Protein AF-A0A7S2SXA0-F1 (afdb_monomer_lite)

Structure (mmCIF, N/CA/C/O backbone):
data_AF-A0A7S2SXA0-F1
#
_entry.id   AF-A0A7S2SXA0-F1
#
loop_
_atom_site.group_PDB
_atom_site.id
_atom_site.type_symbol
_atom_site.label_atom_id
_atom_site.label_alt_id
_atom_site.label_comp_id
_atom_site.label_asym_id
_atom_site.label_entity_id
_atom_site.label_seq_id
_atom_site.pdbx_PDB_ins_code
_atom_site.Cartn_x
_atom_site.Cartn_y
_atom_site.Cartn_z
_atom_site.occupancy
_atom_site.B_iso_or_equiv
_atom_site.auth_seq_id
_atom_site.auth_comp_id
_atom_site.auth_asym_id
_atom_site.auth_atom_id
_atom_site.pdbx_PDB_model_num
ATOM 1 N N . ALA A 1 1 ? -113.532 7.431 -5.905 1.00 47.19 1 ALA A N 1
ATOM 2 C CA . ALA A 1 1 ? -113.214 6.125 -6.523 1.00 47.19 1 ALA A CA 1
ATOM 3 C C . ALA A 1 1 ? -112.160 6.386 -7.592 1.00 47.19 1 ALA A C 1
ATOM 5 O O . ALA A 1 1 ? -112.434 7.141 -8.506 1.00 47.19 1 ALA A O 1
ATOM 6 N N . LYS A 1 2 ? -110.885 6.115 -7.314 1.00 54.72 2 LYS A N 1
ATOM 7 C CA . LYS A 1 2 ? -110.193 4.815 -7.423 1.00 54.72 2 LYS A CA 1
ATOM 8 C C . LYS A 1 2 ? -109.297 4.876 -8.669 1.00 54.72 2 LYS A C 1
ATOM 10 O O . LYS A 1 2 ? -109.737 4.540 -9.759 1.00 54.72 2 LYS A O 1
ATOM 15 N N . TYR A 1 3 ? -108.077 5.381 -8.487 1.00 58.47 3 TYR A N 1
ATOM 16 C CA . TYR A 1 3 ? -106.990 5.193 -9.450 1.00 58.47 3 TYR A CA 1
ATOM 17 C C . TYR A 1 3 ? -106.322 3.836 -9.151 1.00 58.47 3 TYR A C 1
ATOM 19 O O . TYR A 1 3 ? -106.137 3.537 -7.967 1.00 58.47 3 TYR A O 1
ATOM 27 N N . PRO A 1 4 ? -106.028 3.010 -10.169 1.00 62.91 4 PRO A N 1
ATOM 28 C CA . PRO A 1 4 ? -105.566 1.636 -9.995 1.00 62.91 4 PRO A CA 1
ATOM 29 C C . PRO A 1 4 ? -104.040 1.516 -9.842 1.00 62.91 4 PRO A C 1
ATOM 31 O O . PRO A 1 4 ? -103.268 2.191 -10.516 1.00 62.91 4 PRO A O 1
ATOM 34 N N . ASP A 1 5 ? -103.640 0.654 -8.913 1.00 65.44 5 ASP A N 1
ATOM 35 C CA . ASP A 1 5 ? -102.923 -0.610 -9.131 1.00 65.44 5 ASP A CA 1
ATOM 36 C C . ASP A 1 5 ? -101.776 -0.646 -10.171 1.00 65.44 5 ASP A C 1
ATOM 38 O O . ASP A 1 5 ? -101.992 -0.872 -11.359 1.00 65.44 5 ASP A O 1
ATOM 42 N N . ALA A 1 6 ? -100.535 -0.578 -9.676 1.00 63.00 6 ALA A N 1
ATOM 43 C CA . ALA A 1 6 ? -99.359 -1.292 -10.199 1.00 63.00 6 ALA A CA 1
ATOM 44 C C . ALA A 1 6 ? -98.368 -1.449 -9.022 1.00 63.00 6 ALA A C 1
ATOM 46 O O . ALA A 1 6 ? -97.775 -0.475 -8.570 1.00 63.00 6 ALA A O 1
ATOM 47 N N . VAL A 1 7 ? -98.390 -2.564 -8.280 1.00 61.34 7 VAL A N 1
ATOM 48 C CA . VAL A 1 7 ? -97.547 -3.765 -8.494 1.00 61.34 7 VAL A CA 1
ATOM 49 C C . VAL A 1 7 ? -96.101 -3.346 -8.802 1.00 61.34 7 VAL A C 1
ATOM 51 O O . VAL A 1 7 ? -95.831 -2.802 -9.860 1.00 61.34 7 VAL A O 1
ATOM 54 N N . GLY A 1 8 ? -95.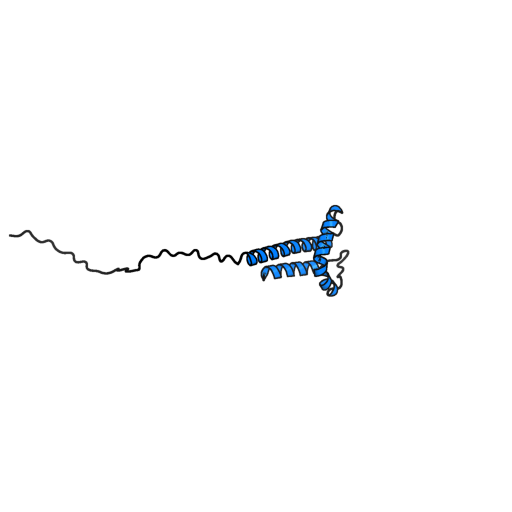118 -3.499 -7.920 1.00 48.47 8 GLY A N 1
ATOM 55 C CA . GLY A 1 8 ? -94.860 -4.628 -7.033 1.00 48.47 8 GLY A CA 1
ATOM 56 C C . GLY A 1 8 ? -93.520 -5.226 -7.459 1.00 48.47 8 GLY A C 1
ATOM 57 O O . GLY A 1 8 ? -93.457 -5.964 -8.432 1.00 48.47 8 GLY A O 1
ATOM 58 N N . GLY A 1 9 ? -92.448 -4.869 -6.752 1.00 50.81 9 GLY A N 1
ATOM 59 C CA . GLY A 1 9 ? -91.086 -5.311 -7.048 1.00 50.81 9 GLY A CA 1
ATOM 60 C C . GLY A 1 9 ? -90.196 -5.172 -5.822 1.00 50.81 9 GLY A C 1
ATOM 61 O O . GLY A 1 9 ? -89.343 -4.295 -5.761 1.00 50.81 9 GLY A O 1
ATOM 62 N N . ARG A 1 10 ? -90.462 -6.018 -4.822 1.00 51.56 10 ARG A N 1
ATOM 63 C CA . ARG A 1 10 ? -89.617 -6.255 -3.649 1.00 51.56 10 ARG A CA 1
ATOM 64 C C . ARG A 1 10 ? -88.293 -6.871 -4.112 1.00 51.56 10 ARG A C 1
ATOM 66 O O . ARG A 1 10 ? -88.292 -7.965 -4.666 1.00 51.56 10 ARG A O 1
ATOM 73 N N . GLY A 1 11 ? -87.194 -6.190 -3.817 1.00 53.12 11 GLY A N 1
ATOM 74 C CA . GLY A 1 11 ? -85.841 -6.733 -3.817 1.00 53.12 11 GLY A CA 1
ATOM 75 C C . GLY A 1 11 ? -85.134 -6.259 -2.555 1.00 53.12 11 GLY A C 1
ATOM 76 O O . GLY A 1 11 ? -84.427 -5.260 -2.578 1.00 53.12 11 GLY A O 1
ATOM 77 N N . GLU A 1 12 ? -85.407 -6.937 -1.442 1.00 54.44 12 GLU A N 1
ATOM 78 C CA . GLU A 1 12 ? -84.593 -6.876 -0.227 1.00 54.44 12 GLU A CA 1
ATOM 79 C C . GLU A 1 12 ? -83.368 -7.783 -0.430 1.00 54.44 12 GLU A C 1
ATOM 81 O O . GLU A 1 12 ? -83.501 -8.878 -0.978 1.00 54.44 12 GLU A O 1
ATOM 86 N N . GLY A 1 13 ? -82.183 -7.331 -0.016 1.00 53.03 13 GLY A N 1
ATOM 87 C CA . GLY A 1 13 ? -80.924 -8.067 -0.177 1.00 53.03 13 GLY A CA 1
ATOM 88 C C . GLY A 1 13 ? -79.725 -7.113 -0.245 1.00 53.03 13 GLY A C 1
ATOM 89 O O . GLY A 1 13 ? -79.253 -6.814 -1.331 1.00 53.03 13 GLY A O 1
ATOM 90 N N . GLN A 1 14 ? -79.368 -6.414 0.831 1.00 51.38 14 GLN A N 1
ATOM 91 C CA . GLN A 1 14 ? -78.527 -6.901 1.935 1.00 51.38 14 GLN A CA 1
ATOM 92 C C . GLN A 1 14 ? -77.098 -6.340 1.824 1.00 51.38 14 GLN A C 1
ATOM 94 O O . GLN A 1 14 ? -76.385 -6.579 0.855 1.00 51.38 14 GLN A O 1
ATOM 99 N N . GLU A 1 15 ? -76.769 -5.544 2.844 1.00 56.66 15 GLU A N 1
ATOM 100 C CA . GLU A 1 15 ? -75.453 -5.212 3.400 1.00 56.66 15 GLU A CA 1
ATOM 101 C C . GLU A 1 15 ? -74.234 -5.211 2.475 1.00 56.66 15 GLU A C 1
ATOM 103 O O . GLU A 1 15 ? -73.716 -6.261 2.105 1.00 56.66 15 GLU A O 1
ATOM 108 N N . ARG A 1 16 ? -73.635 -4.021 2.332 1.00 58.66 16 ARG A N 1
ATOM 109 C CA . ARG A 1 16 ? -72.260 -3.812 2.814 1.00 58.66 16 ARG A CA 1
ATOM 110 C C . ARG A 1 16 ? -72.171 -2.464 3.517 1.00 58.66 16 ARG A C 1
ATOM 112 O O . ARG A 1 16 ? -71.894 -1.439 2.903 1.00 58.66 16 ARG A O 1
ATOM 119 N N . GLU A 1 17 ? -72.427 -2.486 4.819 1.00 61.66 17 GLU A N 1
ATOM 120 C CA . GLU A 1 17 ? -71.733 -1.582 5.726 1.00 61.66 17 GLU A CA 1
ATOM 121 C C . GLU A 1 17 ? -70.237 -1.901 5.627 1.00 61.66 17 GLU A C 1
ATOM 123 O O . GLU A 1 17 ? -69.803 -2.974 6.038 1.00 61.66 17 GLU A O 1
ATOM 128 N N . ASP A 1 18 ? -69.448 -0.986 5.071 1.00 56.81 18 ASP A N 1
ATOM 129 C CA . ASP A 1 18 ? -68.050 -0.859 5.480 1.00 56.81 18 ASP A CA 1
ATOM 130 C C . ASP A 1 18 ? -67.943 0.401 6.335 1.00 56.81 18 ASP A C 1
ATOM 132 O O . ASP A 1 18 ? -67.667 1.519 5.891 1.00 56.81 18 ASP A O 1
ATOM 136 N N . VAL A 1 19 ? -68.322 0.195 7.591 1.00 61.59 19 VAL A N 1
ATOM 137 C CA . VAL A 1 19 ? -68.047 1.078 8.710 1.00 61.59 19 VAL A CA 1
ATOM 138 C C . VAL A 1 19 ? -66.560 0.935 9.014 1.00 61.59 19 VAL A C 1
ATOM 140 O O . VAL A 1 19 ? -66.132 -0.056 9.599 1.00 61.59 19 VAL A O 1
ATOM 143 N N . GLY A 1 20 ? -65.766 1.938 8.643 1.00 53.66 20 GLY A N 1
ATOM 144 C CA . GLY A 1 20 ? -64.319 1.820 8.785 1.00 53.66 20 GLY A CA 1
ATOM 145 C C . GLY A 1 20 ? -63.565 3.138 8.836 1.00 53.66 20 GLY A C 1
ATOM 146 O O . GLY A 1 20 ? -62.824 3.462 7.924 1.00 53.66 20 GLY A O 1
ATOM 147 N N . GLY A 1 21 ? -63.700 3.868 9.945 1.00 53.47 21 GLY A N 1
ATOM 148 C CA . GLY A 1 21 ? -62.543 4.541 10.550 1.00 53.47 21 GLY A CA 1
ATOM 149 C C . GLY A 1 21 ? -61.967 5.782 9.852 1.00 53.47 21 GLY A C 1
ATOM 150 O O . GLY A 1 21 ? -61.034 5.699 9.072 1.00 53.47 21 GLY A O 1
ATOM 151 N N . ARG A 1 22 ? -62.502 6.941 10.251 1.00 64.31 22 ARG A N 1
ATOM 152 C CA . ARG A 1 22 ? -61.840 8.143 10.819 1.00 64.31 22 ARG A CA 1
ATOM 153 C C . ARG A 1 22 ? -60.367 8.507 10.473 1.00 64.31 22 ARG A C 1
ATOM 155 O O . ARG A 1 22 ? -59.519 7.671 10.206 1.00 64.31 22 ARG A O 1
ATOM 162 N N . PRO A 1 23 ? -60.059 9.820 10.557 1.00 62.59 23 PRO A N 1
ATOM 163 C CA . PRO A 1 23 ? -58.981 10.487 9.840 1.00 62.59 23 PRO A CA 1
ATOM 164 C C . PRO A 1 23 ? -57.623 10.273 10.509 1.00 62.59 23 PRO A C 1
ATOM 166 O O . PRO A 1 23 ? -57.535 10.129 11.726 1.00 62.59 23 PRO A O 1
ATOM 169 N N . GLY A 1 24 ? -56.549 10.342 9.726 1.00 53.06 24 GLY A N 1
ATOM 170 C CA . GLY A 1 24 ? -55.204 10.229 10.273 1.00 53.06 24 GLY A CA 1
ATOM 171 C C . GLY A 1 24 ? -54.150 10.720 9.304 1.00 53.06 24 GLY A C 1
ATOM 172 O O . GLY A 1 24 ? -53.616 9.952 8.513 1.00 53.06 24 GLY A O 1
ATOM 173 N N . CYS A 1 25 ? -53.819 12.005 9.404 1.00 60.22 25 CYS A N 1
ATOM 174 C CA . CYS A 1 25 ? -52.504 12.494 9.027 1.00 60.22 25 CYS A CA 1
ATOM 175 C C . CYS A 1 25 ? -51.457 11.673 9.798 1.00 60.22 25 CYS A C 1
ATOM 177 O O . CYS A 1 25 ? -51.271 11.876 10.994 1.00 60.22 25 CYS A O 1
ATOM 179 N N . VAL A 1 26 ? -50.789 10.744 9.125 1.00 58.41 26 VAL A N 1
ATOM 180 C CA . VAL A 1 26 ? -49.582 10.073 9.618 1.00 58.41 26 VAL A CA 1
ATOM 181 C C . VAL A 1 26 ? -48.573 10.261 8.482 1.00 58.41 26 VAL A C 1
ATOM 183 O O . VAL A 1 26 ? -48.659 9.611 7.453 1.00 58.41 26 VAL A O 1
ATOM 186 N N . GLY A 1 27 ? -47.711 11.277 8.492 1.00 54.25 27 GLY A N 1
ATOM 187 C CA . GLY A 1 27 ? -46.904 11.670 9.638 1.00 54.25 27 GLY A CA 1
ATOM 188 C C . GLY A 1 27 ? -45.823 10.613 9.832 1.00 54.25 27 GLY A C 1
ATOM 189 O O . GLY A 1 27 ? -45.946 9.746 10.684 1.00 54.25 27 GLY A O 1
ATOM 190 N N . GLY A 1 28 ? -44.799 10.662 8.983 1.00 52.47 28 GLY A N 1
ATOM 191 C CA . GLY A 1 28 ? -43.666 9.747 9.006 1.00 52.47 28 GLY A CA 1
ATOM 192 C C . GLY A 1 28 ? -43.009 9.734 7.628 1.00 52.47 28 GLY A C 1
ATOM 193 O O . GLY A 1 28 ? -43.193 8.808 6.859 1.00 52.47 28 GLY A O 1
ATOM 194 N N . ALA A 1 29 ? -42.178 10.702 7.230 1.00 52.69 29 ALA A N 1
ATOM 195 C CA . ALA A 1 29 ? -40.997 11.101 7.996 1.00 52.69 29 ALA A CA 1
ATOM 196 C C . ALA A 1 29 ? -40.438 9.920 8.813 1.00 52.69 29 ALA A C 1
ATOM 198 O O . ALA A 1 29 ? -40.036 10.091 9.958 1.00 52.69 29 ALA A O 1
ATOM 199 N N . ALA A 1 30 ? -40.482 8.701 8.254 1.00 48.38 30 ALA A N 1
ATOM 200 C CA . ALA A 1 30 ? -39.706 7.581 8.738 1.00 48.38 30 ALA A CA 1
ATOM 201 C C . ALA A 1 30 ? -38.280 8.044 8.534 1.00 48.38 30 ALA A C 1
ATOM 203 O O . ALA A 1 30 ? -37.770 8.073 7.410 1.00 48.38 30 ALA A O 1
ATOM 204 N N . ALA A 1 31 ? -37.755 8.603 9.619 1.00 52.44 31 ALA A N 1
ATOM 205 C CA . ALA A 1 31 ? -36.433 9.132 9.732 1.00 52.44 31 ALA A CA 1
ATOM 206 C C . ALA A 1 31 ? -35.539 8.188 8.943 1.00 52.44 31 ALA A C 1
ATOM 208 O O . ALA A 1 31 ? -35.343 7.036 9.332 1.00 52.44 31 ALA A O 1
ATOM 209 N N . ARG A 1 32 ? -34.994 8.680 7.822 1.00 55.06 32 ARG A N 1
ATOM 210 C CA . ARG A 1 32 ? -33.637 8.290 7.480 1.00 55.06 32 ARG A CA 1
ATOM 211 C C . ARG A 1 32 ? -32.902 8.648 8.747 1.00 55.06 32 ARG A C 1
ATOM 213 O O . ARG A 1 32 ? -32.693 9.831 9.002 1.00 55.06 32 ARG A O 1
ATOM 220 N N . THR A 1 33 ? -32.726 7.652 9.612 1.00 55.16 33 THR A N 1
ATOM 221 C CA . THR A 1 33 ? -31.938 7.754 10.818 1.00 55.16 33 THR A CA 1
ATOM 222 C C . THR A 1 33 ? -30.650 8.316 10.289 1.00 55.16 33 THR A C 1
ATOM 224 O O . THR A 1 33 ? -29.923 7.632 9.565 1.00 55.16 33 THR A O 1
ATOM 227 N N . ALA A 1 34 ? -30.465 9.614 10.508 1.00 58.41 34 ALA A N 1
ATOM 228 C CA . ALA A 1 34 ? -29.191 10.242 10.349 1.00 58.41 34 ALA A CA 1
ATOM 229 C C . ALA A 1 34 ? -28.355 9.465 11.351 1.00 58.41 34 ALA A C 1
ATOM 231 O O . ALA A 1 34 ? -28.396 9.746 12.548 1.00 58.41 34 ALA A O 1
ATOM 232 N N . ALA A 1 35 ? -27.709 8.394 10.873 1.00 57.78 35 ALA A N 1
ATOM 233 C CA . ALA A 1 35 ? -26.585 7.807 11.562 1.00 57.78 35 ALA A CA 1
ATOM 234 C C . ALA A 1 35 ? -25.788 9.026 12.014 1.00 57.78 35 ALA A C 1
ATOM 236 O O . ALA A 1 35 ? -25.577 9.915 11.175 1.00 57.78 35 ALA A O 1
ATOM 237 N N . PRO A 1 36 ? -25.518 9.163 13.325 1.00 63.00 36 PRO A N 1
ATOM 238 C CA . PRO A 1 36 ? -24.999 10.407 13.874 1.00 63.00 36 PRO A CA 1
ATOM 239 C C . PRO A 1 36 ? -23.869 10.834 12.954 1.00 63.00 36 PRO A C 1
ATOM 241 O O . PRO A 1 36 ? -23.029 9.996 12.635 1.00 63.00 36 PRO A O 1
ATOM 244 N N . ALA A 1 37 ? -23.923 12.056 12.414 1.00 60.78 37 ALA A N 1
ATOM 245 C CA . ALA A 1 37 ? -23.067 12.452 11.291 1.00 60.78 37 ALA A CA 1
ATOM 246 C C . ALA A 1 37 ? -21.589 12.102 11.553 1.00 60.78 37 ALA A C 1
ATOM 248 O O . ALA A 1 37 ? -20.873 11.727 10.637 1.00 60.78 37 ALA A O 1
ATOM 249 N N . ALA A 1 38 ? -21.182 12.085 12.825 1.00 60.78 38 ALA A N 1
ATOM 250 C CA . ALA A 1 38 ? -19.934 11.509 13.313 1.00 60.78 38 ALA A CA 1
ATOM 251 C C . ALA A 1 38 ? -19.626 10.070 12.824 1.00 60.78 38 ALA A C 1
ATOM 253 O O . ALA A 1 38 ? -18.552 9.845 12.281 1.00 60.78 38 ALA A O 1
ATOM 254 N N . ILE A 1 39 ? -20.537 9.098 12.968 1.00 60.12 39 ILE A N 1
ATOM 255 C CA . ILE A 1 39 ? -20.356 7.706 12.510 1.00 60.12 39 ILE A CA 1
ATOM 256 C C . ILE A 1 39 ? -20.367 7.622 10.978 1.00 60.12 39 ILE A C 1
ATOM 258 O O . ILE A 1 39 ? -19.572 6.879 10.405 1.00 60.12 39 ILE A O 1
ATOM 262 N N . ALA A 1 40 ? -21.216 8.401 10.300 1.00 62.47 40 ALA A N 1
ATOM 263 C CA . ALA A 1 40 ? -21.246 8.428 8.835 1.00 62.47 40 ALA A CA 1
ATOM 264 C C . ALA A 1 40 ? -19.942 9.003 8.245 1.00 62.47 40 ALA A C 1
ATOM 266 O O . ALA A 1 40 ? -19.402 8.460 7.279 1.00 62.47 40 ALA A O 1
ATOM 267 N N . LEU A 1 41 ? -19.391 10.051 8.868 1.00 67.56 41 LEU A N 1
ATOM 268 C CA . LEU A 1 41 ? -18.086 10.607 8.516 1.00 67.56 41 LEU A CA 1
ATOM 269 C C . LEU A 1 41 ? -16.968 9.595 8.798 1.00 67.56 41 LEU A C 1
ATOM 271 O O . LEU A 1 41 ? -16.131 9.367 7.926 1.00 67.56 41 LEU A O 1
ATOM 275 N N . GLN A 1 42 ? -17.003 8.911 9.945 1.00 69.81 42 GLN A N 1
ATOM 276 C CA . GLN A 1 42 ? -16.011 7.893 10.301 1.00 69.81 42 GLN A CA 1
ATOM 277 C C . GLN A 1 42 ? -15.987 6.721 9.306 1.00 69.81 42 GLN A C 1
ATOM 279 O O . GLN A 1 42 ? -14.912 6.308 8.869 1.00 69.81 42 GLN A O 1
ATOM 284 N N . ALA A 1 43 ? -17.159 6.222 8.901 1.00 72.06 43 ALA A N 1
ATOM 285 C CA . ALA A 1 43 ? -17.276 5.149 7.913 1.00 72.06 43 ALA A CA 1
ATOM 286 C C . ALA A 1 43 ? -16.757 5.584 6.530 1.00 72.06 43 ALA A C 1
ATOM 288 O O . ALA A 1 43 ? -16.052 4.827 5.861 1.00 7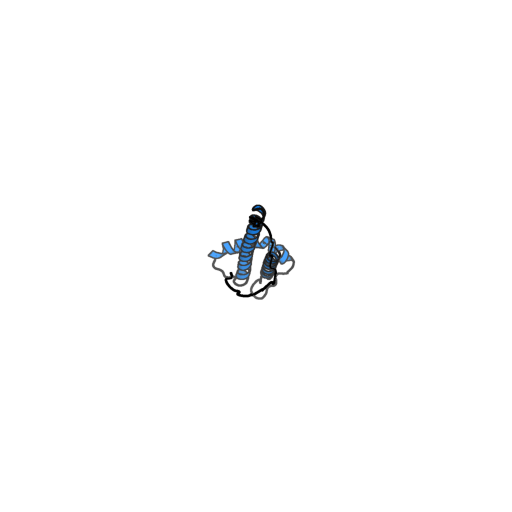2.06 43 ALA A O 1
ATOM 289 N N . SER A 1 44 ? -17.041 6.826 6.120 1.00 73.88 44 SER A N 1
ATOM 290 C CA . SER A 1 44 ? -16.565 7.365 4.837 1.00 73.88 44 SER A CA 1
ATOM 291 C C . SER A 1 44 ? -15.043 7.567 4.796 1.00 73.88 44 SER A C 1
ATOM 293 O O . SER A 1 44 ? -14.396 7.245 3.795 1.00 73.88 44 SER A O 1
ATOM 295 N N . LEU A 1 45 ? -14.449 8.023 5.904 1.00 80.44 45 LEU A N 1
ATOM 296 C CA . LEU A 1 45 ? -13.000 8.173 6.044 1.00 80.44 45 LEU A CA 1
ATOM 297 C C . LEU A 1 45 ? -12.304 6.814 6.013 1.00 80.44 45 LEU A C 1
ATOM 299 O O . LEU A 1 45 ? -11.317 6.648 5.299 1.00 80.44 45 LEU A O 1
ATOM 303 N N . PHE A 1 46 ? -12.844 5.832 6.737 1.00 84.94 46 PHE A N 1
ATOM 304 C CA . PHE A 1 46 ? -12.308 4.476 6.749 1.00 84.94 46 PHE A CA 1
ATOM 305 C C . PHE A 1 46 ? -12.305 3.850 5.348 1.00 84.94 46 PHE A C 1
ATOM 307 O O . PHE A 1 46 ? -11.273 3.347 4.907 1.00 84.94 46 PHE A O 1
ATOM 314 N N . GLY A 1 47 ? -13.414 3.964 4.609 1.00 83.94 47 GLY A N 1
ATOM 315 C CA . GLY A 1 47 ? -13.481 3.505 3.219 1.00 83.94 47 GLY A CA 1
ATOM 316 C C . GLY A 1 47 ? -12.444 4.186 2.320 1.00 83.94 47 GLY A C 1
ATOM 317 O O . GLY A 1 47 ? -11.723 3.510 1.592 1.00 83.94 47 GLY A O 1
ATOM 318 N N . THR A 1 48 ? -12.292 5.508 2.442 1.00 84.38 48 THR A N 1
ATOM 319 C CA . THR A 1 48 ? -11.312 6.276 1.652 1.00 84.38 48 THR A CA 1
ATOM 320 C C . THR A 1 48 ? -9.871 5.841 1.942 1.00 84.38 48 THR A C 1
ATOM 322 O O . THR A 1 48 ? -9.066 5.696 1.023 1.00 84.38 48 THR A O 1
ATOM 325 N N . VAL A 1 49 ? -9.528 5.595 3.212 1.00 86.62 49 VAL A N 1
ATOM 326 C CA . VAL A 1 49 ? -8.191 5.113 3.601 1.00 86.62 49 VAL A CA 1
ATOM 327 C C . VAL A 1 49 ? -7.914 3.731 3.012 1.00 86.62 49 VAL A C 1
ATOM 329 O O . VAL A 1 49 ? -6.820 3.499 2.495 1.00 86.62 49 VAL A O 1
ATOM 332 N N . LEU A 1 50 ? -8.897 2.827 3.050 1.00 84.12 50 LEU A N 1
ATOM 333 C CA . LEU A 1 50 ? -8.768 1.503 2.442 1.00 84.12 50 LEU A CA 1
ATOM 334 C C . LEU A 1 50 ? -8.565 1.584 0.925 1.00 84.12 50 LEU A C 1
ATOM 336 O O . LEU A 1 50 ? -7.733 0.845 0.403 1.00 84.12 50 LEU A O 1
ATOM 340 N N . ASP A 1 51 ? -9.252 2.494 0.233 1.00 85.06 51 ASP A N 1
ATOM 341 C CA . ASP A 1 51 ? -9.084 2.692 -1.212 1.00 85.06 51 ASP A CA 1
ATOM 342 C C . ASP A 1 51 ? -7.679 3.216 -1.554 1.00 85.06 51 ASP A C 1
ATOM 344 O O . ASP A 1 51 ? -7.015 2.692 -2.453 1.00 85.06 51 ASP A O 1
ATOM 348 N N . VAL A 1 52 ? -7.170 4.198 -0.802 1.00 86.12 52 VAL A N 1
ATOM 349 C CA . VAL A 1 52 ? -5.791 4.692 -0.974 1.00 86.12 52 VAL A CA 1
ATOM 350 C C . VAL A 1 52 ? -4.782 3.567 -0.733 1.00 86.12 52 VAL A C 1
ATOM 352 O O . VAL A 1 52 ? -3.832 3.399 -1.504 1.00 86.12 52 VAL A O 1
ATOM 355 N N . PHE A 1 53 ? -4.997 2.763 0.308 1.00 85.06 53 PHE A N 1
ATOM 356 C CA . PHE A 1 53 ? -4.122 1.641 0.628 1.00 85.06 53 PHE A CA 1
ATOM 357 C C . PHE A 1 53 ? -4.186 0.543 -0.446 1.00 85.06 53 PHE A C 1
ATOM 359 O O . PHE A 1 53 ? -3.151 0.002 -0.833 1.00 85.06 53 PHE A O 1
ATOM 366 N N . TYR A 1 54 ? -5.369 0.273 -1.003 1.00 85.38 54 TYR A N 1
ATOM 367 C CA . TYR A 1 54 ? -5.557 -0.643 -2.128 1.00 85.38 54 TYR A CA 1
ATOM 368 C C . TYR A 1 54 ? -4.737 -0.214 -3.351 1.00 85.38 54 TYR A C 1
ATOM 370 O O . TYR A 1 54 ? -4.004 -1.028 -3.917 1.00 85.38 54 TYR A O 1
ATOM 378 N N . VAL A 1 55 ? -4.788 1.070 -3.720 1.00 86.69 55 VAL A N 1
ATOM 379 C CA . VAL A 1 55 ? -3.988 1.612 -4.831 1.00 86.69 55 VAL A CA 1
ATOM 380 C C . VAL A 1 55 ? -2.489 1.494 -4.542 1.00 86.69 55 VAL A C 1
ATOM 382 O O . VAL A 1 55 ? -1.734 1.061 -5.413 1.00 86.69 55 VAL A O 1
ATOM 385 N N . ALA A 1 56 ? -2.043 1.814 -3.324 1.00 86.75 56 ALA A N 1
ATOM 386 C CA . ALA A 1 56 ? -0.633 1.699 -2.946 1.00 86.75 56 ALA A CA 1
ATOM 387 C C . ALA A 1 56 ? -0.114 0.253 -3.057 1.00 86.75 56 ALA A C 1
ATOM 389 O O . ALA A 1 56 ? 0.993 0.014 -3.547 1.00 86.75 56 ALA A O 1
ATOM 390 N N . VAL A 1 57 ? -0.926 -0.723 -2.649 1.00 85.25 57 VAL A N 1
ATOM 391 C CA . VAL A 1 57 ? -0.597 -2.150 -2.765 1.00 85.25 57 VAL A CA 1
ATOM 392 C C . VAL A 1 57 ? -0.602 -2.603 -4.224 1.00 85.25 57 VAL A C 1
ATOM 394 O O . VAL A 1 57 ? 0.281 -3.360 -4.627 1.00 85.25 57 VAL A O 1
ATOM 397 N N . LEU A 1 58 ? -1.536 -2.108 -5.039 1.00 85.88 58 LEU A N 1
ATOM 398 C CA . LEU A 1 58 ? -1.571 -2.403 -6.469 1.00 85.88 58 LEU A CA 1
ATOM 399 C C . LEU A 1 58 ? -0.304 -1.896 -7.170 1.00 85.88 58 LEU A C 1
ATOM 401 O O . LEU A 1 58 ? 0.332 -2.652 -7.902 1.00 85.88 58 LEU A O 1
ATOM 405 N N . VAL A 1 59 ? 0.115 -0.659 -6.882 1.00 86.38 59 VAL A N 1
ATOM 406 C CA . VAL A 1 59 ? 1.387 -0.098 -7.368 1.00 86.38 59 VAL A CA 1
ATOM 407 C C . VAL A 1 59 ? 2.557 -0.994 -6.961 1.00 86.38 59 VAL A C 1
ATOM 409 O O . VAL A 1 59 ? 3.386 -1.322 -7.807 1.00 86.38 59 VAL A O 1
ATOM 412 N N . ARG A 1 60 ? 2.597 -1.462 -5.706 1.00 83.88 60 ARG A N 1
ATOM 413 C CA . ARG A 1 60 ? 3.648 -2.368 -5.213 1.00 83.88 60 ARG A CA 1
ATOM 414 C C . ARG A 1 60 ? 3.711 -3.672 -6.017 1.00 83.88 60 ARG A C 1
ATOM 416 O O . ARG A 1 60 ? 4.789 -4.058 -6.465 1.00 83.88 60 ARG A O 1
ATOM 423 N N . ILE A 1 61 ? 2.568 -4.309 -6.270 1.00 83.19 61 ILE A N 1
ATOM 424 C CA . ILE A 1 61 ? 2.497 -5.547 -7.064 1.00 83.19 61 ILE A CA 1
ATOM 425 C C . ILE A 1 61 ? 2.964 -5.299 -8.501 1.00 83.19 61 ILE A C 1
ATOM 427 O O . ILE A 1 61 ? 3.805 -6.046 -9.001 1.00 83.19 61 ILE A O 1
ATOM 431 N N . LEU A 1 62 ? 2.499 -4.223 -9.142 1.00 84.62 62 LEU A N 1
ATOM 432 C CA . LEU A 1 62 ? 2.923 -3.862 -10.497 1.00 84.62 62 LEU A CA 1
ATOM 433 C C . LEU A 1 62 ? 4.436 -3.606 -10.564 1.00 84.62 62 LEU A C 1
ATOM 435 O O . LEU A 1 62 ? 5.109 -4.144 -11.440 1.00 84.62 62 LEU A O 1
ATOM 439 N N . THR A 1 63 ? 4.996 -2.867 -9.602 1.00 80.81 63 THR A N 1
ATOM 440 C CA . THR A 1 63 ? 6.448 -2.611 -9.535 1.00 80.81 63 THR A CA 1
ATOM 441 C C . THR A 1 63 ? 7.273 -3.874 -9.279 1.00 80.81 63 THR A C 1
ATOM 443 O O . THR A 1 63 ? 8.424 -3.945 -9.700 1.00 80.81 63 THR A O 1
ATOM 446 N N . SER A 1 64 ? 6.696 -4.895 -8.634 1.00 77.62 64 SER A N 1
ATOM 447 C CA . SER A 1 64 ? 7.380 -6.174 -8.403 1.00 77.62 64 SER A CA 1
ATOM 448 C C . SER A 1 64 ? 7.567 -6.983 -9.695 1.00 77.62 64 SER A C 1
ATOM 450 O O . SER A 1 64 ? 8.564 -7.688 -9.852 1.00 77.62 64 SER A O 1
ATOM 452 N N . TRP A 1 65 ? 6.631 -6.858 -10.643 1.00 74.56 65 TRP A N 1
ATOM 453 C CA . TRP A 1 65 ? 6.696 -7.524 -11.949 1.00 74.56 65 TRP A CA 1
ATOM 454 C C . TRP A 1 65 ? 7.443 -6.696 -12.990 1.00 74.56 65 TRP A C 1
ATOM 456 O O . TRP A 1 65 ? 8.129 -7.256 -13.844 1.00 74.56 65 TRP A O 1
ATOM 466 N N . PHE A 1 66 ? 7.348 -5.372 -12.888 1.00 81.19 66 PHE A N 1
ATOM 467 C CA . PHE A 1 66 ? 8.013 -4.421 -13.768 1.00 81.19 66 PHE A CA 1
ATOM 468 C C . PHE A 1 66 ? 9.053 -3.617 -12.980 1.00 81.19 66 PHE A C 1
ATOM 470 O O . PHE A 1 66 ? 8.800 -2.466 -12.625 1.00 81.19 66 PHE A O 1
ATOM 477 N N . PRO A 1 67 ? 10.243 -4.188 -12.715 1.00 74.25 67 PRO A N 1
ATOM 478 C CA . PRO A 1 67 ? 11.289 -3.498 -11.963 1.00 74.25 67 PRO A CA 1
ATOM 479 C C . PRO A 1 67 ? 11.896 -2.301 -12.717 1.00 74.25 67 PRO A C 1
ATOM 481 O O . PRO A 1 67 ? 12.620 -1.515 -12.118 1.00 74.25 67 PRO A O 1
ATOM 484 N N . ASN A 1 68 ? 11.616 -2.153 -14.017 1.00 80.00 68 ASN A N 1
ATOM 485 C CA . ASN A 1 68 ? 12.207 -1.134 -14.883 1.00 80.00 68 ASN A CA 1
ATOM 486 C C . ASN A 1 68 ? 11.186 -0.031 -15.218 1.00 80.00 68 ASN A C 1
ATOM 488 O O . ASN A 1 68 ? 10.672 0.049 -16.335 1.00 80.00 68 ASN A O 1
ATOM 492 N N . LEU A 1 69 ? 10.840 0.779 -14.217 1.00 82.38 69 LEU A N 1
ATOM 493 C CA . LEU A 1 69 ? 9.913 1.905 -14.355 1.00 82.38 69 LEU A CA 1
ATOM 494 C C . LEU A 1 69 ? 10.656 3.203 -14.715 1.00 82.38 69 LEU A C 1
ATOM 496 O O . LEU A 1 69 ? 11.841 3.339 -14.412 1.00 82.38 69 LEU A O 1
ATOM 500 N N . PRO A 1 70 ? 9.980 4.176 -15.355 1.00 86.94 70 PRO A N 1
ATOM 501 C CA . PRO A 1 70 ? 10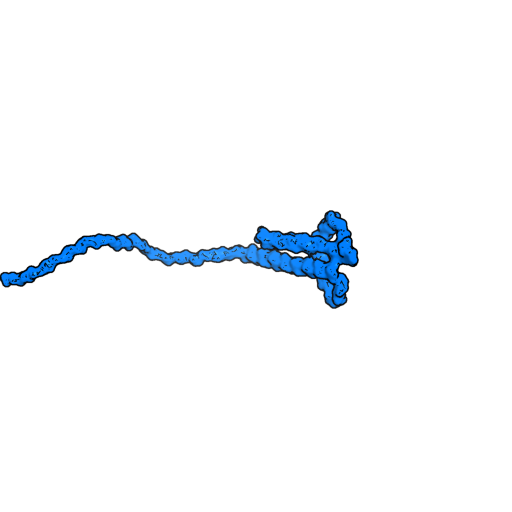.547 5.497 -15.591 1.00 86.94 70 PRO A CA 1
ATOM 502 C C . PRO A 1 70 ? 11.003 6.161 -14.278 1.00 86.94 70 PRO A C 1
ATOM 504 O O . PRO A 1 70 ? 10.211 6.185 -13.333 1.00 86.94 70 PRO A O 1
ATOM 507 N N . PRO A 1 71 ? 12.179 6.822 -14.239 1.00 85.69 71 PRO A N 1
ATOM 508 C CA . PRO A 1 71 ? 12.685 7.501 -13.035 1.00 85.69 71 PRO A CA 1
ATOM 509 C C . PRO A 1 71 ? 11.734 8.567 -12.468 1.00 85.69 71 PRO A C 1
ATOM 511 O O . PRO A 1 71 ? 11.762 8.902 -11.289 1.00 85.69 71 PRO A O 1
ATOM 514 N N . LEU A 1 72 ? 10.849 9.101 -13.314 1.00 88.94 72 LEU A N 1
ATOM 515 C CA . LEU A 1 72 ? 9.811 10.064 -12.938 1.00 88.94 72 LEU A CA 1
ATOM 516 C C . LEU A 1 72 ? 8.776 9.480 -11.956 1.00 88.94 72 LEU A C 1
ATOM 518 O O . LEU A 1 72 ? 8.129 10.236 -11.236 1.00 88.94 72 LEU A O 1
ATOM 522 N N . LEU A 1 73 ? 8.602 8.153 -11.930 1.00 85.94 73 LEU A N 1
ATOM 523 C CA . LEU A 1 73 ? 7.629 7.459 -11.080 1.00 85.94 73 LEU A CA 1
ATOM 524 C C . LEU A 1 73 ? 8.240 6.937 -9.770 1.00 85.94 73 LEU A C 1
ATOM 526 O O . LEU A 1 73 ? 7.494 6.628 -8.838 1.00 85.94 73 LEU A O 1
ATOM 530 N N . ASP A 1 74 ? 9.570 6.910 -9.653 1.00 86.69 74 ASP A N 1
ATOM 531 C CA . ASP A 1 74 ? 10.298 6.499 -8.447 1.00 86.69 74 ASP A CA 1
ATOM 532 C C . ASP A 1 74 ? 9.802 7.155 -7.145 1.00 86.69 74 ASP A C 1
ATOM 534 O O . ASP A 1 74 ? 9.616 6.427 -6.166 1.00 86.69 74 ASP A O 1
ATOM 538 N N . PRO A 1 75 ? 9.529 8.477 -7.064 1.00 90.38 75 PRO A N 1
ATOM 539 C CA . PRO A 1 75 ? 9.040 9.077 -5.821 1.00 90.38 75 PRO A CA 1
ATOM 540 C C . PRO A 1 75 ? 7.671 8.529 -5.396 1.00 90.3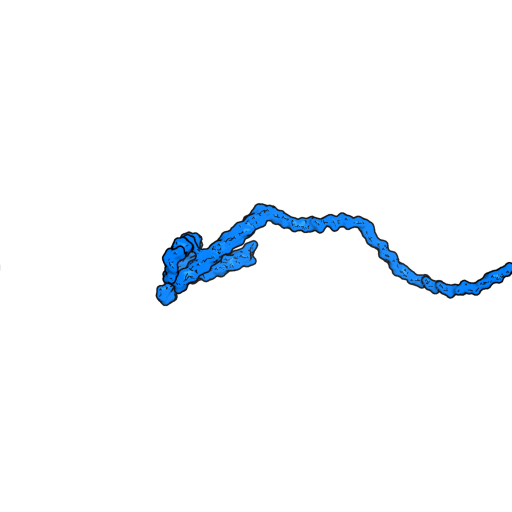8 75 PRO A C 1
ATOM 542 O O . PRO A 1 75 ? 7.445 8.301 -4.207 1.00 90.38 75 PRO A O 1
ATOM 545 N N . VAL A 1 76 ? 6.778 8.253 -6.351 1.00 87.69 76 VAL A N 1
ATOM 546 C CA . VAL A 1 76 ? 5.451 7.679 -6.076 1.00 87.69 76 VAL A CA 1
ATOM 547 C C . VAL A 1 76 ? 5.585 6.235 -5.600 1.00 87.69 76 VAL A C 1
ATOM 549 O O . VAL A 1 76 ? 4.962 5.842 -4.612 1.00 87.69 76 VAL A O 1
ATOM 552 N N . VAL A 1 77 ? 6.449 5.454 -6.251 1.00 87.06 77 VAL A N 1
ATOM 553 C CA . VAL A 1 77 ? 6.745 4.070 -5.858 1.00 87.06 77 VAL A CA 1
ATOM 554 C C . VAL A 1 77 ? 7.386 4.024 -4.469 1.00 87.06 77 VAL A C 1
ATOM 556 O O . VAL A 1 77 ? 7.027 3.185 -3.644 1.00 87.06 77 VAL A O 1
ATOM 559 N N . ASN A 1 78 ? 8.306 4.941 -4.169 1.00 88.69 78 ASN A N 1
ATOM 560 C CA . ASN A 1 78 ? 8.950 5.045 -2.860 1.00 88.69 78 ASN A CA 1
ATOM 561 C C . ASN A 1 78 ? 7.950 5.391 -1.762 1.00 88.69 78 ASN A C 1
ATOM 563 O O . ASN A 1 78 ? 7.987 4.771 -0.701 1.00 88.69 78 ASN A O 1
ATOM 567 N N . LEU A 1 79 ? 7.040 6.326 -2.025 1.00 89.25 79 LEU A N 1
ATOM 568 C CA . LEU A 1 79 ? 5.981 6.682 -1.088 1.00 89.25 79 LEU A CA 1
ATOM 569 C C . LEU A 1 79 ? 5.042 5.496 -0.832 1.00 89.25 79 LEU A C 1
ATOM 571 O O . LEU A 1 79 ? 4.786 5.153 0.321 1.00 89.25 79 LEU A O 1
ATOM 575 N N . ALA A 1 80 ? 4.590 4.818 -1.892 1.00 86.50 80 ALA A N 1
ATOM 576 C CA . ALA A 1 80 ? 3.760 3.621 -1.769 1.00 86.50 80 ALA A CA 1
ATOM 577 C C . ALA A 1 80 ? 4.467 2.529 -0.951 1.00 86.50 80 ALA A C 1
ATOM 579 O O . ALA A 1 80 ? 3.853 1.927 -0.067 1.00 86.50 80 ALA A O 1
ATOM 580 N N . ARG A 1 81 ? 5.771 2.313 -1.180 1.00 86.75 81 ARG A N 1
ATOM 581 C CA . ARG A 1 81 ? 6.590 1.394 -0.377 1.00 86.75 81 ARG A CA 1
ATOM 582 C C . ARG A 1 81 ? 6.656 1.824 1.082 1.00 86.75 81 ARG A C 1
ATOM 584 O O . ARG A 1 81 ? 6.395 0.990 1.931 1.00 86.75 81 ARG A O 1
ATOM 591 N N . GLN A 1 82 ? 6.929 3.090 1.386 1.00 87.94 82 GLN A N 1
ATOM 592 C CA . GLN A 1 82 ? 7.012 3.579 2.770 1.00 87.94 82 GLN A CA 1
ATOM 593 C C . GLN A 1 82 ? 5.694 3.413 3.535 1.00 87.94 82 GLN A C 1
ATOM 595 O O . GLN A 1 82 ? 5.709 2.977 4.682 1.00 87.94 82 GLN A O 1
ATOM 600 N N . ILE A 1 83 ? 4.559 3.707 2.894 1.00 86.00 83 ILE A N 1
ATOM 601 C CA . ILE A 1 83 ? 3.229 3.575 3.510 1.00 86.00 83 ILE A CA 1
ATOM 602 C C . ILE A 1 83 ? 2.877 2.103 3.745 1.00 86.00 83 ILE A C 1
ATOM 604 O O . ILE A 1 83 ? 2.286 1.750 4.764 1.00 86.00 83 ILE A O 1
ATOM 608 N N . THR A 1 84 ? 3.239 1.228 2.807 1.00 84.19 84 THR A N 1
ATOM 609 C CA . THR A 1 84 ? 2.904 -0.197 2.901 1.00 84.19 84 THR A CA 1
ATOM 610 C C . THR A 1 84 ? 3.917 -0.993 3.734 1.00 84.19 84 THR A C 1
ATOM 612 O O . THR A 1 84 ? 3.551 -1.999 4.328 1.00 84.19 84 THR A O 1
ATOM 615 N N . GLU A 1 85 ? 5.174 -0.563 3.858 1.00 83.50 85 GLU A N 1
ATOM 616 C CA . GLU A 1 85 ? 6.226 -1.273 4.602 1.00 83.50 85 GLU A CA 1
ATOM 617 C C . GLU A 1 85 ? 5.891 -1.634 6.058 1.00 83.50 85 GLU A C 1
ATOM 619 O O . GLU A 1 85 ? 6.113 -2.795 6.400 1.00 83.50 85 GLU A O 1
AT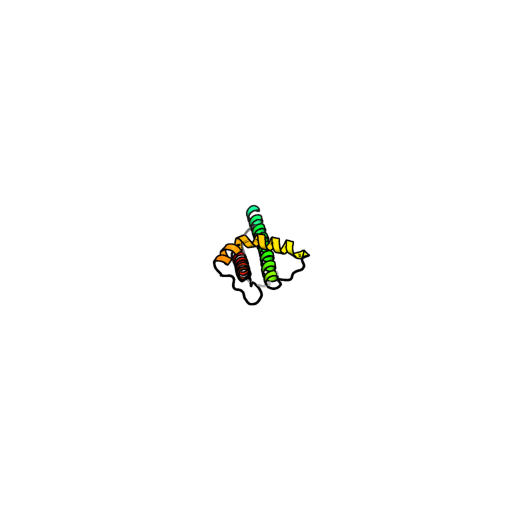OM 624 N N . PRO A 1 86 ? 5.323 -0.759 6.914 1.00 83.25 86 PRO A N 1
ATOM 625 C CA . PRO A 1 86 ? 5.001 -1.138 8.293 1.00 83.25 86 PRO A CA 1
ATOM 626 C C . PRO A 1 86 ? 4.007 -2.303 8.372 1.00 83.25 86 PRO A C 1
ATOM 628 O O . PRO A 1 86 ? 4.082 -3.117 9.288 1.00 83.25 86 PRO A O 1
ATOM 631 N N . VAL A 1 87 ? 3.110 -2.422 7.388 1.00 80.88 87 VAL A N 1
ATOM 632 C CA . VAL A 1 87 ? 2.151 -3.530 7.307 1.00 80.88 87 VAL A CA 1
ATOM 633 C C . VAL A 1 87 ? 2.822 -4.789 6.762 1.00 80.88 87 VAL A C 1
ATOM 635 O O . VAL A 1 87 ? 2.513 -5.883 7.212 1.00 80.88 87 VAL A O 1
ATOM 638 N N . PHE A 1 88 ? 3.760 -4.654 5.823 1.00 75.44 88 PHE A N 1
ATOM 639 C CA . PHE A 1 88 ? 4.382 -5.778 5.115 1.00 75.44 88 PHE A CA 1
ATOM 640 C C . PHE A 1 88 ? 5.593 -6.377 5.847 1.00 75.44 88 PHE A C 1
ATOM 642 O O . PHE A 1 88 ? 5.874 -7.561 5.663 1.00 75.44 88 PHE A O 1
ATOM 649 N N . GLN A 1 89 ? 6.290 -5.598 6.678 1.00 81.06 89 GLN A N 1
ATOM 650 C CA . GLN A 1 89 ? 7.404 -6.029 7.535 1.00 81.06 89 GLN A CA 1
ATOM 651 C C . GLN A 1 89 ? 7.118 -7.333 8.303 1.00 81.06 89 GLN A C 1
ATOM 653 O O . GLN A 1 89 ? 7.877 -8.289 8.129 1.00 81.06 89 GLN A O 1
ATOM 658 N N . PRO A 1 90 ? 6.024 -7.446 9.083 1.00 75.81 90 PRO A N 1
ATOM 659 C CA . PRO A 1 90 ? 5.729 -8.675 9.822 1.00 75.81 90 PRO A CA 1
ATOM 660 C C . PRO A 1 90 ? 5.447 -9.873 8.900 1.00 75.81 90 PRO A C 1
ATOM 662 O O . PRO A 1 90 ? 5.889 -10.985 9.180 1.00 75.81 90 PRO A O 1
ATOM 665 N N . PHE A 1 91 ? 4.787 -9.668 7.753 1.00 72.56 91 PHE A N 1
ATOM 666 C CA . PHE A 1 91 ? 4.536 -10.753 6.792 1.00 72.56 91 PHE A CA 1
ATOM 667 C C . PHE A 1 91 ? 5.820 -11.245 6.108 1.00 72.56 91 PHE A C 1
ATOM 669 O O . PHE A 1 91 ? 5.934 -12.431 5.797 1.00 72.56 91 PHE A O 1
ATOM 676 N N . ARG A 1 92 ? 6.806 -10.361 5.909 1.00 73.81 92 ARG A N 1
ATOM 677 C CA . ARG A 1 92 ? 8.124 -10.699 5.337 1.00 73.81 92 ARG A CA 1
ATOM 678 C C . ARG A 1 92 ? 9.005 -11.506 6.287 1.00 73.81 92 ARG A C 1
ATOM 680 O O . ARG A 1 92 ? 9.890 -12.214 5.826 1.00 73.81 92 ARG A O 1
ATOM 687 N N . GLN A 1 93 ? 8.774 -11.407 7.593 1.00 74.19 93 GLN A N 1
ATOM 688 C CA . GLN A 1 93 ? 9.462 -12.242 8.580 1.00 74.19 93 GLN A CA 1
ATOM 689 C C . GLN A 1 93 ? 8.887 -13.662 8.618 1.00 74.19 93 GLN A C 1
ATOM 691 O O . GLN A 1 93 ? 9.609 -14.612 8.903 1.00 74.19 93 GLN A O 1
ATOM 696 N N . LEU A 1 94 ? 7.596 -13.808 8.303 1.00 71.31 94 LEU A N 1
ATOM 697 C CA . LEU A 1 94 ? 6.912 -15.098 8.309 1.00 71.31 94 LEU A CA 1
ATOM 698 C C . LEU A 1 94 ? 7.165 -15.909 7.031 1.00 71.31 94 LEU A C 1
ATOM 700 O O . LEU A 1 94 ? 7.232 -17.135 7.079 1.00 71.31 94 LEU A O 1
ATOM 704 N N . ILE A 1 95 ? 7.309 -15.231 5.890 1.00 65.50 95 ILE A N 1
ATOM 705 C CA . ILE A 1 95 ? 7.555 -15.865 4.595 1.00 65.50 95 ILE A CA 1
ATOM 706 C C . ILE A 1 95 ? 8.962 -15.465 4.137 1.00 65.50 95 ILE A C 1
ATOM 708 O O . ILE A 1 95 ? 9.148 -14.314 3.728 1.00 65.50 95 ILE A O 1
ATOM 712 N N . PRO A 1 96 ? 9.952 -16.384 4.171 1.00 62.69 96 PRO A N 1
ATOM 713 C CA . PRO A 1 96 ? 11.251 -16.150 3.552 1.00 62.69 96 PRO A CA 1
ATOM 714 C C . PRO A 1 96 ? 11.040 -15.626 2.125 1.00 62.69 96 PRO A C 1
ATOM 716 O O . PRO A 1 96 ? 10.154 -16.140 1.438 1.00 62.69 96 PRO A O 1
ATOM 719 N N . PRO A 1 97 ? 11.795 -14.613 1.663 1.00 63.69 97 PRO A N 1
ATOM 720 C CA . PRO A 1 97 ? 11.572 -14.000 0.359 1.00 63.69 97 PRO A CA 1
ATOM 721 C C . PRO A 1 97 ? 11.689 -15.056 -0.744 1.00 63.69 97 PRO A C 1
ATOM 723 O O . PRO A 1 97 ? 12.788 -15.465 -1.124 1.00 63.69 97 PRO A O 1
ATOM 726 N N . LEU A 1 98 ? 10.539 -15.510 -1.249 1.00 62.25 98 LEU A N 1
ATOM 727 C CA . LEU A 1 98 ? 10.465 -16.477 -2.333 1.00 62.25 98 LEU A CA 1
ATOM 728 C C . LEU A 1 98 ? 10.862 -15.755 -3.621 1.00 62.25 98 LEU A C 1
ATOM 730 O O . LEU A 1 98 ? 10.079 -15.034 -4.238 1.00 62.25 98 LEU A O 1
ATOM 734 N N . ARG A 1 99 ? 12.129 -15.915 -4.001 1.00 59.41 99 ARG A N 1
ATOM 735 C CA . ARG A 1 99 ? 12.640 -15.491 -5.304 1.00 59.41 99 ARG A CA 1
ATOM 736 C C . ARG A 1 99 ? 12.056 -16.423 -6.364 1.00 59.41 99 ARG A C 1
ATOM 738 O O . ARG A 1 99 ? 12.522 -17.546 -6.524 1.00 59.41 99 ARG A O 1
ATOM 745 N N . LEU A 1 100 ? 11.022 -15.970 -7.063 1.00 60.69 100 LEU A N 1
ATOM 746 C CA . LEU A 1 100 ? 10.468 -16.662 -8.224 1.00 60.69 100 LEU A CA 1
ATOM 747 C C . LEU A 1 100 ? 11.136 -16.093 -9.484 1.00 60.69 100 LEU A C 1
ATOM 749 O O . LEU A 1 100 ? 10.745 -15.047 -9.996 1.00 60.69 100 LEU A O 1
ATOM 753 N N . GLY A 1 101 ? 12.183 -16.770 -9.963 1.00 66.69 101 GLY A N 1
ATOM 754 C CA . GLY A 1 101 ? 12.946 -16.351 -11.144 1.00 66.69 101 GLY A CA 1
ATOM 755 C C . GLY A 1 101 ? 13.846 -15.133 -10.891 1.00 66.69 101 GLY A C 1
ATOM 756 O O . GLY A 1 101 ? 14.543 -15.062 -9.878 1.00 66.69 101 GLY A O 1
ATOM 757 N N . ASN A 1 102 ? 13.854 -14.179 -11.828 1.00 60.41 102 ASN A N 1
ATOM 758 C CA . ASN A 1 102 ? 14.708 -12.981 -11.794 1.00 60.41 102 ASN A CA 1
ATOM 759 C C . ASN A 1 102 ? 14.127 -11.804 -10.985 1.00 60.41 102 ASN A C 1
ATOM 761 O O . ASN A 1 102 ? 14.820 -10.802 -10.814 1.00 60.41 102 ASN A O 1
ATOM 765 N N . SER A 1 103 ? 12.900 -11.921 -10.467 1.00 58.06 103 SER A N 1
ATOM 766 C CA . SER A 1 103 ? 12.206 -10.850 -9.739 1.00 58.06 103 SER A CA 1
ATOM 767 C C . SER A 1 103 ? 11.781 -11.302 -8.341 1.00 58.06 103 SER A C 1
ATOM 769 O O . SER A 1 103 ? 11.439 -12.465 -8.115 1.00 58.06 103 SER A O 1
ATOM 771 N N . LEU A 1 104 ? 11.788 -10.375 -7.377 1.00 67.62 104 LEU A N 1
ATOM 772 C CA . LEU A 1 104 ? 11.161 -10.607 -6.076 1.00 67.62 104 LEU A CA 1
ATOM 773 C C . LEU A 1 104 ? 9.644 -10.515 -6.258 1.00 67.62 104 LEU A C 1
ATOM 775 O O . LEU A 1 104 ? 9.102 -9.424 -6.402 1.00 67.62 104 LEU A O 1
ATOM 779 N N . VAL A 1 105 ? 8.962 -11.658 -6.259 1.00 67.69 105 VAL A N 1
ATOM 780 C CA . VAL A 1 105 ? 7.498 -11.690 -6.307 1.00 67.69 105 VAL A CA 1
ATOM 781 C C . VAL A 1 105 ? 6.957 -11.404 -4.909 1.00 67.69 105 VAL A C 1
ATOM 783 O O . VAL A 1 105 ? 7.109 -12.203 -3.985 1.00 67.69 105 VAL A O 1
ATOM 786 N N . ASP A 1 106 ? 6.307 -10.252 -4.752 1.00 73.62 106 ASP A N 1
ATOM 787 C CA . ASP A 1 106 ? 5.694 -9.833 -3.492 1.00 73.62 106 ASP A CA 1
ATOM 788 C C . ASP A 1 106 ? 4.361 -10.579 -3.257 1.00 73.62 106 ASP A C 1
ATOM 790 O O . ASP A 1 106 ? 3.275 -10.019 -3.412 1.00 73.62 106 ASP A O 1
ATOM 794 N N . ILE A 1 107 ? 4.425 -11.847 -2.821 1.00 71.31 107 ILE A N 1
ATOM 795 C CA . ILE A 1 107 ? 3.242 -12.637 -2.390 1.00 71.31 107 ILE A CA 1
ATOM 796 C C . ILE A 1 107 ? 2.471 -11.915 -1.272 1.00 71.31 107 ILE A C 1
ATOM 798 O O . ILE A 1 107 ? 1.244 -11.978 -1.193 1.00 71.31 107 ILE A O 1
ATOM 802 N N . SER A 1 108 ? 3.193 -11.156 -0.447 1.00 71.44 108 SER A N 1
ATOM 803 C CA . SER A 1 108 ? 2.625 -10.267 0.567 1.00 71.44 108 SER A CA 1
ATOM 804 C C . SER A 1 108 ? 1.606 -9.268 -0.004 1.00 71.44 108 SER A C 1
ATOM 806 O O . SER A 1 108 ? 0.593 -9.017 0.640 1.00 71.44 108 SER A O 1
ATOM 808 N N . GLY A 1 109 ? 1.801 -8.752 -1.224 1.00 74.50 109 GLY A N 1
ATOM 809 C CA . GLY A 1 109 ? 0.858 -7.815 -1.848 1.00 74.50 109 GLY A CA 1
ATOM 810 C C . GLY A 1 109 ? -0.491 -8.458 -2.151 1.00 74.50 109 GLY A C 1
ATOM 811 O O . GLY A 1 109 ? -1.537 -7.870 -1.886 1.00 74.50 109 GLY A O 1
ATOM 812 N N . ILE A 1 110 ? -0.470 -9.700 -2.633 1.00 79.00 110 ILE A N 1
ATOM 813 C CA . ILE A 1 110 ? -1.679 -10.478 -2.932 1.00 79.00 110 ILE A CA 1
ATOM 814 C C . ILE A 1 110 ? -2.460 -10.774 -1.648 1.00 79.00 110 ILE A C 1
ATOM 816 O O . ILE A 1 110 ? -3.677 -10.589 -1.615 1.00 79.00 110 ILE A O 1
ATOM 820 N N . LEU A 1 111 ? -1.764 -11.171 -0.575 1.00 76.62 111 LEU A N 1
ATOM 821 C CA . LEU A 1 111 ? -2.383 -11.389 0.737 1.00 76.62 111 LEU A CA 1
ATOM 822 C C . LEU A 1 111 ? -3.029 -10.115 1.283 1.00 76.62 111 LEU A C 1
ATOM 824 O O . LEU A 1 111 ? -4.131 -10.166 1.823 1.00 76.62 111 LEU A O 1
ATOM 828 N N . VAL A 1 112 ? -2.377 -8.967 1.104 1.00 78.44 112 VAL A N 1
ATOM 829 C CA . VAL A 1 112 ? -2.910 -7.680 1.554 1.00 78.44 112 VAL A CA 1
ATOM 830 C C . VAL A 1 112 ? -4.125 -7.253 0.727 1.00 78.44 112 VAL A C 1
ATOM 832 O O . VAL A 1 112 ? -5.099 -6.791 1.311 1.00 78.44 112 VAL A O 1
ATOM 835 N N . ILE A 1 113 ? -4.149 -7.472 -0.592 1.00 81.50 113 ILE A N 1
ATOM 836 C CA . ILE A 1 113 ? -5.366 -7.258 -1.401 1.00 81.50 113 ILE A CA 1
ATOM 837 C C . ILE A 1 113 ? -6.517 -8.139 -0.907 1.00 81.50 113 ILE A C 1
ATOM 839 O O . ILE A 1 113 ? -7.650 -7.665 -0.796 1.00 81.50 113 ILE A O 1
ATOM 843 N N . PHE A 1 114 ? -6.243 -9.408 -0.600 1.00 81.75 114 PHE A N 1
ATOM 844 C CA . PHE A 1 114 ? -7.243 -10.307 -0.026 1.00 81.75 114 PHE A CA 1
ATOM 845 C C . PHE A 1 114 ? -7.752 -9.793 1.321 1.00 81.75 114 PHE A C 1
ATOM 847 O O . PHE A 1 114 ? -8.961 -9.763 1.543 1.00 81.75 114 PHE A O 1
ATOM 854 N N . LEU A 1 115 ? -6.848 -9.331 2.187 1.00 80.94 115 LEU A N 1
ATOM 855 C CA . LEU A 1 115 ? -7.188 -8.772 3.490 1.00 80.94 115 LEU A CA 1
ATOM 856 C C . LEU A 1 115 ? -8.036 -7.500 3.363 1.00 80.94 115 LEU A C 1
ATOM 858 O O . LEU A 1 115 ? -9.042 -7.384 4.051 1.00 80.94 115 LEU A O 1
ATOM 862 N N . ILE A 1 116 ? -7.689 -6.576 2.462 1.00 81.31 116 ILE A N 1
ATOM 863 C CA . ILE A 1 116 ? -8.472 -5.353 2.218 1.00 81.31 116 ILE A CA 1
ATOM 864 C C . ILE A 1 116 ? -9.874 -5.706 1.713 1.00 81.31 116 ILE A C 1
ATOM 866 O O . ILE A 1 116 ? -10.860 -5.178 2.223 1.00 81.31 116 ILE A O 1
ATOM 870 N N . ASN A 1 117 ? -9.985 -6.621 0.744 1.00 82.56 117 ASN A N 1
ATOM 871 C CA . ASN A 1 117 ? -11.286 -7.060 0.233 1.00 82.56 117 ASN A CA 1
ATOM 872 C C . ASN A 1 117 ? -12.125 -7.757 1.309 1.00 82.56 117 ASN A C 1
ATOM 874 O O . ASN A 1 117 ? -13.334 -7.541 1.378 1.00 82.56 117 ASN A O 1
ATOM 878 N N . PHE A 1 118 ? -11.490 -8.559 2.164 1.00 85.00 118 PHE A N 1
ATOM 879 C CA . PHE A 1 118 ? -12.141 -9.173 3.313 1.00 85.00 118 PHE A CA 1
ATOM 880 C C . PHE A 1 118 ? -12.647 -8.096 4.280 1.00 85.00 118 PHE A C 1
ATOM 882 O O . PHE A 1 118 ? -13.839 -8.046 4.563 1.00 85.00 118 PHE A O 1
ATOM 889 N N . LEU A 1 119 ? -11.788 -7.172 4.716 1.00 81.69 119 LEU A N 1
ATOM 890 C CA . LEU A 1 119 ? -12.166 -6.086 5.626 1.00 81.69 119 LEU A CA 1
ATOM 891 C C . LEU A 1 119 ? -13.310 -5.236 5.062 1.00 81.69 119 LEU A C 1
ATOM 893 O O . LEU A 1 119 ? -14.260 -4.960 5.779 1.00 81.69 119 LEU A O 1
ATOM 897 N N . ARG A 1 120 ? -13.285 -4.902 3.768 1.00 79.56 120 ARG A N 1
ATOM 898 C CA . ARG A 1 120 ? -14.361 -4.154 3.095 1.00 79.56 120 ARG A CA 1
ATOM 899 C C . ARG A 1 120 ? -15.687 -4.916 3.024 1.00 79.56 120 ARG A C 1
ATOM 901 O O . ARG A 1 120 ? -16.733 -4.302 2.860 1.00 79.56 120 ARG A O 1
ATOM 908 N N . ARG A 1 121 ? -15.653 -6.250 3.070 1.00 82.31 121 ARG A N 1
ATOM 909 C CA . ARG A 1 121 ? -16.856 -7.088 3.012 1.00 82.31 121 ARG A CA 1
ATOM 910 C C . ARG A 1 121 ? -17.537 -7.237 4.374 1.00 82.31 121 ARG A C 1
ATOM 912 O O . ARG A 1 121 ? -18.742 -7.480 4.394 1.00 82.31 121 ARG A O 1
ATOM 919 N N . TYR A 1 122 ? -16.775 -7.146 5.464 1.00 78.19 122 TYR A N 1
ATOM 920 C CA . TYR A 1 122 ? -17.260 -7.376 6.830 1.00 78.19 122 TYR A CA 1
ATOM 921 C C . TYR A 1 122 ? -17.321 -6.111 7.703 1.00 78.19 122 TYR A C 1
ATOM 923 O O . TYR A 1 122 ? -17.884 -6.181 8.794 1.00 78.19 122 TYR A O 1
ATOM 931 N N . ALA A 1 123 ? -16.751 -4.993 7.246 1.00 63.41 123 ALA A N 1
ATOM 932 C CA . ALA A 1 123 ? -16.974 -3.651 7.790 1.00 63.41 1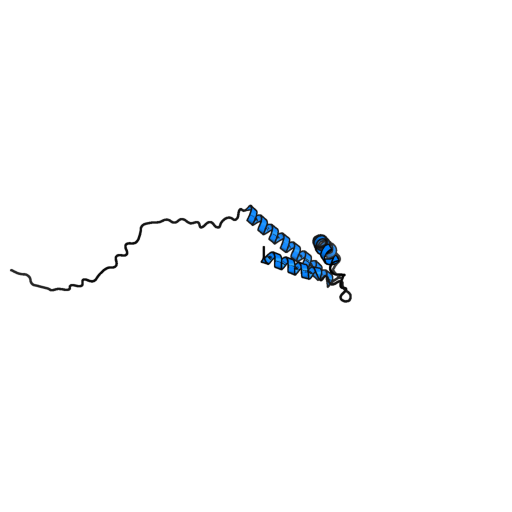23 ALA A CA 1
ATOM 933 C C . ALA A 1 123 ? -18.217 -3.007 7.161 1.00 63.41 123 ALA A C 1
ATOM 935 O O . ALA A 1 123 ? -18.892 -2.240 7.882 1.00 63.41 123 ALA A O 1
#

Sequence (123 aa):
AKYPDAVGGRGEGQEREDVGGRPGCVGGAAARTAAPAAIALQASLFGTVLDVFYVAVLVRILTSWFPNLPPLLDPVVNLARQITEPVFQPFRQLIPPLRLGNSLVDISGILVIFLINFLRRYA

Radius of gyration: 36.8 Å; chains: 1; bounding box: 128×29×30 Å

Foldseek 3Di:
DDDDDDDDDDDDDDDDDPPDDDDDDDDDPVDPPCPPVVVVVVVVVVVVVLVVLLVLLVLVQVCQVVVPDDPVCVVVVVVSCVVCVVVCVVVCVVDPQPPDDPTRRPPVSVVVNVVSVVVVVVD

InterPro domains:
  IPR003425 CCB3/YggT [PF02325] (43-121)
  IPR003425 CCB3/YggT [PTHR33219] (35-122)

pLDDT: mean 71.64, std 12.66, range [47.19, 90.38]

Organism: NCBI:txid1764295

Secondary structure (DSSP, 8-state):
------------------------------------HHHHHHHHHHHHHHHHHHHHHHHHHHHHH-----TTTHHHHHHHHHHHHHHHHHHHHHS---EETTEE--HHHHHHHHHHHHHHHH-